Protein AF-A0A4Q3TGD6-F1 (afdb_monomer_lite)

Sequence (105 aa):
IRMMLSRTREYVADAGAVELTKTPDAMISALRKVEGRSSVKGPDELQQLFLDNQPDGVGLEGMFASHPPIQKRIDALIKFGGGRDPGPWSGIEAPPSYTSVPAAG

Radius of gyration: 16.43 Å; chains: 1; bounding box: 51×51×35 Å

pLDDT: mean 72.13, std 18.62, range [41.34, 95.25]

Structure (mmCIF, N/CA/C/O backbone):
data_AF-A0A4Q3TGD6-F1
#
_entry.id   AF-A0A4Q3TGD6-F1
#
loop_
_atom_site.group_PDB
_atom_site.id
_atom_site.type_symbol
_atom_site.label_atom_id
_atom_site.label_alt_id
_atom_site.label_comp_id
_atom_site.label_asym_id
_atom_site.label_entity_id
_atom_site.label_seq_id
_atom_site.pdbx_PDB_ins_code
_atom_site.Cartn_x
_atom_site.Cartn_y
_atom_site.Cartn_z
_atom_site.occupancy
_atom_site.B_iso_or_equiv
_atom_site.auth_seq_id
_atom_site.auth_comp_id
_atom_site.auth_asym_id
_atom_site.auth_atom_id
_atom_site.pdbx_PDB_model_num
ATOM 1 N N . ILE A 1 1 ? -6.892 18.523 5.696 1.00 42.47 1 ILE A N 1
ATOM 2 C CA . ILE A 1 1 ? -5.450 18.475 5.324 1.00 42.47 1 ILE A CA 1
ATOM 3 C C . ILE A 1 1 ? -4.771 17.183 5.810 1.00 42.47 1 ILE A C 1
ATOM 5 O O . ILE A 1 1 ? -4.186 16.491 4.988 1.00 42.47 1 ILE A O 1
ATOM 9 N N . ARG A 1 2 ? -4.919 16.774 7.085 1.00 45.12 2 ARG A N 1
ATOM 10 C CA . ARG A 1 2 ? -4.308 15.541 7.646 1.00 45.12 2 ARG A CA 1
ATOM 11 C C . ARG A 1 2 ? -4.670 14.235 6.904 1.00 45.12 2 ARG A C 1
ATOM 13 O O . ARG A 1 2 ? -3.789 13.419 6.669 1.00 45.12 2 ARG A O 1
ATOM 20 N N . MET A 1 3 ? -5.919 14.084 6.448 1.00 46.00 3 MET A N 1
ATOM 21 C CA . MET A 1 3 ? -6.370 12.902 5.683 1.00 46.00 3 MET A CA 1
ATOM 22 C C . MET A 1 3 ? -5.783 12.811 4.263 1.00 46.00 3 MET A C 1
ATOM 24 O O . MET A 1 3 ? -5.429 11.730 3.810 1.00 46.00 3 MET A O 1
ATOM 28 N N . MET A 1 4 ? -5.650 13.936 3.549 1.00 42.00 4 MET A N 1
ATOM 29 C CA . MET A 1 4 ? -5.029 13.955 2.213 1.00 42.00 4 MET A CA 1
ATOM 30 C C . MET A 1 4 ? -3.525 13.674 2.294 1.00 42.00 4 MET A C 1
ATOM 32 O O . MET A 1 4 ? -2.995 12.957 1.454 1.00 42.00 4 MET A O 1
ATOM 36 N N . LEU A 1 5 ? -2.861 14.166 3.348 1.00 50.66 5 LEU A N 1
ATOM 37 C CA . LEU A 1 5 ? -1.458 13.854 3.622 1.00 50.66 5 LEU A CA 1
ATOM 38 C C . LEU A 1 5 ? -1.256 12.355 3.912 1.00 50.66 5 LEU A C 1
ATOM 40 O O . LEU A 1 5 ? -0.287 11.769 3.438 1.00 50.66 5 LEU A O 1
ATOM 44 N N . SER A 1 6 ? -2.192 11.733 4.644 1.00 55.78 6 SER A N 1
ATOM 45 C CA . SER A 1 6 ? -2.187 10.290 4.940 1.00 55.78 6 SER A CA 1
ATOM 46 C C . SER A 1 6 ? -2.208 9.442 3.665 1.00 55.78 6 SER A C 1
ATOM 48 O O . SER A 1 6 ? -1.407 8.525 3.509 1.00 55.78 6 SER A O 1
ATOM 50 N N . ARG A 1 7 ? -3.045 9.817 2.687 1.00 68.94 7 ARG A N 1
ATOM 51 C CA . ARG A 1 7 ? -3.172 9.094 1.411 1.00 68.94 7 ARG A CA 1
ATOM 52 C C . ARG A 1 7 ? -1.878 9.071 0.603 1.00 68.94 7 ARG A C 1
ATOM 54 O O . ARG A 1 7 ? -1.530 8.029 0.063 1.00 68.94 7 ARG A O 1
ATOM 61 N N . THR A 1 8 ? -1.154 10.186 0.548 1.00 75.69 8 THR A N 1
ATOM 62 C CA . THR A 1 8 ? 0.142 10.245 -0.143 1.00 75.69 8 THR A CA 1
ATOM 63 C C . THR A 1 8 ? 1.209 9.424 0.580 1.00 75.69 8 THR A C 1
ATOM 65 O O . THR A 1 8 ? 2.022 8.779 -0.076 1.00 75.69 8 THR A O 1
ATOM 68 N N . ARG A 1 9 ? 1.199 9.398 1.922 1.00 84.50 9 ARG A N 1
ATOM 69 C CA . ARG A 1 9 ? 2.180 8.627 2.703 1.00 84.50 9 ARG A CA 1
ATOM 70 C C . ARG A 1 9 ? 2.065 7.121 2.478 1.00 84.50 9 ARG A C 1
ATOM 72 O O . ARG A 1 9 ? 3.104 6.480 2.405 1.00 84.50 9 ARG A O 1
ATOM 79 N N . GLU A 1 10 ? 0.857 6.582 2.312 1.00 85.38 10 GLU A N 1
ATOM 80 C CA . GLU A 1 10 ? 0.673 5.153 2.006 1.00 85.38 10 GLU A CA 1
ATOM 81 C C . GLU A 1 10 ? 1.291 4.765 0.659 1.00 85.38 10 GLU A C 1
ATOM 83 O O . GLU A 1 10 ? 2.039 3.797 0.594 1.00 85.38 10 GLU A O 1
ATOM 88 N N . TYR A 1 11 ? 1.071 5.553 -0.401 1.00 88.69 11 TYR A N 1
ATOM 89 C CA . TYR A 1 11 ? 1.687 5.270 -1.704 1.00 88.69 11 TYR A CA 1
ATOM 90 C C . TYR A 1 11 ? 3.214 5.381 -1.668 1.00 88.69 11 TYR A C 1
ATOM 92 O O . TYR A 1 11 ? 3.904 4.588 -2.301 1.00 88.69 11 TYR A O 1
ATOM 100 N N . VAL A 1 12 ? 3.751 6.356 -0.926 1.00 90.31 12 VAL A N 1
ATOM 101 C CA . VAL A 1 12 ? 5.203 6.497 -0.736 1.00 90.31 12 VAL A CA 1
ATOM 102 C C . VAL A 1 12 ? 5.764 5.318 0.057 1.00 90.31 12 VAL A C 1
ATOM 104 O O . VAL A 1 12 ? 6.838 4.826 -0.273 1.00 90.31 12 VAL A O 1
ATOM 107 N N . ALA A 1 13 ? 5.041 4.839 1.071 1.00 90.62 13 ALA A N 1
ATOM 108 C CA . ALA A 1 13 ? 5.436 3.662 1.833 1.00 90.62 13 ALA A CA 1
ATOM 109 C C . ALA A 1 13 ? 5.431 2.395 0.963 1.00 90.62 13 ALA A C 1
ATOM 111 O O . ALA A 1 13 ? 6.402 1.645 0.998 1.00 90.62 13 ALA A O 1
ATOM 112 N N . ASP A 1 14 ? 4.401 2.196 0.136 1.00 92.50 14 ASP A N 1
ATOM 113 C CA . ASP A 1 14 ? 4.315 1.071 -0.804 1.00 92.50 14 ASP A CA 1
ATOM 114 C C . ASP A 1 14 ? 5.453 1.100 -1.823 1.00 92.50 14 ASP A C 1
ATOM 116 O O . ASP A 1 14 ? 6.140 0.099 -2.031 1.00 92.50 14 ASP A O 1
ATOM 120 N N . ALA A 1 15 ? 5.684 2.266 -2.431 1.00 92.69 15 ALA A N 1
ATOM 121 C CA . ALA A 1 15 ? 6.768 2.462 -3.382 1.00 92.69 15 ALA A CA 1
ATOM 122 C C . ALA A 1 15 ? 8.131 2.213 -2.728 1.00 92.69 15 ALA A C 1
ATOM 124 O O . ALA A 1 15 ? 8.949 1.497 -3.296 1.00 92.69 15 ALA A O 1
ATOM 125 N N . GLY A 1 16 ? 8.353 2.735 -1.518 1.00 91.44 16 GLY A N 1
ATOM 126 C CA . GLY A 1 16 ? 9.582 2.512 -0.759 1.00 91.44 16 GLY A CA 1
ATOM 127 C C . GLY A 1 16 ? 9.788 1.043 -0.384 1.00 91.44 16 GLY A C 1
ATOM 128 O O . GLY A 1 16 ? 10.898 0.532 -0.503 1.00 91.44 16 GLY A O 1
ATOM 129 N N . ALA A 1 17 ? 8.728 0.329 0.006 1.00 91.81 17 ALA A N 1
ATOM 130 C CA . ALA A 1 17 ? 8.799 -1.103 0.284 1.00 91.81 17 ALA A CA 1
ATOM 131 C C . ALA A 1 17 ? 9.223 -1.886 -0.966 1.00 91.81 17 ALA A C 1
ATOM 133 O O . ALA A 1 17 ? 10.178 -2.657 -0.908 1.00 91.81 17 ALA A O 1
ATOM 134 N N . VAL A 1 18 ? 8.587 -1.627 -2.114 1.00 94.44 18 VAL A N 1
ATOM 135 C CA . VAL A 1 18 ? 8.957 -2.254 -3.393 1.00 94.44 18 VAL A CA 1
ATOM 136 C C . VAL A 1 18 ? 10.357 -1.852 -3.842 1.00 94.44 18 VAL A C 1
ATOM 138 O O . VAL A 1 18 ? 11.093 -2.678 -4.378 1.00 94.44 18 VAL A O 1
ATOM 141 N N . GLU A 1 19 ? 10.761 -0.605 -3.619 1.00 92.44 19 GLU A N 1
ATOM 142 C CA . GLU A 1 19 ? 12.103 -0.144 -3.947 1.00 92.44 19 GLU A CA 1
ATOM 143 C C . GLU A 1 19 ? 13.167 -0.881 -3.127 1.00 92.44 19 GLU A C 1
ATOM 145 O O . GLU A 1 19 ? 14.215 -1.223 -3.677 1.00 92.44 19 GLU A O 1
ATOM 150 N N . LEU A 1 20 ? 12.902 -1.169 -1.853 1.00 92.56 20 LEU A N 1
ATOM 151 C CA . LEU A 1 20 ? 13.830 -1.884 -0.977 1.00 92.56 20 LEU A CA 1
ATOM 152 C C . LEU A 1 20 ? 13.855 -3.391 -1.252 1.00 92.56 20 LEU A C 1
ATOM 154 O O . LEU A 1 20 ? 14.931 -3.982 -1.295 1.00 92.56 20 LEU A O 1
ATOM 158 N N . THR A 1 21 ? 12.695 -4.022 -1.450 1.00 91.56 21 THR A N 1
ATOM 159 C CA . THR A 1 21 ? 12.605 -5.484 -1.600 1.00 91.56 21 THR A CA 1
ATOM 160 C C . THR A 1 21 ? 12.734 -5.959 -3.041 1.00 91.56 21 THR A C 1
ATOM 162 O O . THR A 1 21 ? 12.999 -7.135 -3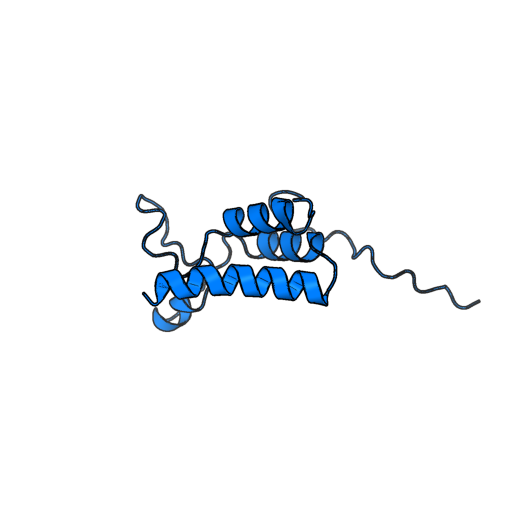.273 1.00 91.56 21 THR A O 1
ATOM 165 N N . LYS A 1 22 ? 12.524 -5.062 -4.014 1.00 92.88 22 LYS A N 1
ATOM 166 C CA . LYS A 1 22 ? 12.426 -5.359 -5.453 1.00 92.88 22 LYS A CA 1
ATOM 167 C C . LYS A 1 22 ? 11.351 -6.402 -5.788 1.00 92.88 22 LYS A C 1
ATOM 169 O O . LYS A 1 22 ? 11.439 -7.078 -6.809 1.00 92.88 22 LYS A O 1
ATOM 174 N N . THR A 1 23 ? 10.325 -6.523 -4.943 1.00 91.00 23 THR A N 1
ATOM 175 C CA . THR A 1 23 ? 9.263 -7.534 -5.068 1.00 91.00 23 THR A CA 1
ATOM 176 C C . THR A 1 23 ? 7.864 -6.905 -4.996 1.00 91.00 23 THR A C 1
ATOM 178 O O . THR A 1 23 ? 7.193 -6.978 -3.965 1.00 91.00 23 THR A O 1
ATOM 181 N N . PRO A 1 24 ? 7.372 -6.302 -6.095 1.00 92.25 24 PRO A N 1
ATOM 182 C CA . PRO A 1 24 ? 6.026 -5.720 -6.141 1.00 92.25 24 PRO A CA 1
ATOM 183 C C . PRO A 1 24 ? 4.918 -6.760 -5.891 1.00 92.25 24 PRO A C 1
ATOM 185 O O . PRO A 1 24 ? 3.957 -6.468 -5.184 1.00 92.25 24 PRO A O 1
ATOM 188 N N . ASP A 1 25 ? 5.085 -7.993 -6.378 1.00 93.31 25 ASP A N 1
ATOM 189 C CA . ASP A 1 25 ? 4.122 -9.094 -6.196 1.00 93.31 25 ASP A CA 1
ATOM 190 C C . ASP A 1 25 ? 3.937 -9.486 -4.723 1.00 93.31 25 ASP A C 1
ATOM 192 O O . ASP A 1 25 ? 2.829 -9.802 -4.280 1.00 93.31 25 ASP A O 1
ATOM 196 N N . ALA A 1 26 ? 5.019 -9.434 -3.939 1.00 91.81 26 ALA A N 1
ATOM 197 C CA . ALA A 1 26 ? 4.972 -9.721 -2.509 1.00 91.81 26 ALA A CA 1
ATOM 198 C C . ALA A 1 26 ? 4.185 -8.638 -1.760 1.00 91.81 26 ALA A C 1
ATOM 200 O O . ALA A 1 26 ? 3.380 -8.958 -0.885 1.00 91.81 26 ALA A O 1
ATOM 201 N N . MET A 1 27 ? 4.357 -7.370 -2.150 1.00 93.62 27 MET A N 1
ATOM 202 C CA . MET A 1 27 ? 3.594 -6.264 -1.575 1.00 93.62 27 MET A CA 1
ATOM 203 C C . MET A 1 27 ? 2.100 -6.376 -1.906 1.00 93.62 27 MET A C 1
ATOM 205 O O . MET A 1 27 ? 1.259 -6.238 -1.019 1.00 93.62 27 MET A O 1
ATOM 209 N N . ILE A 1 28 ? 1.758 -6.709 -3.154 1.00 94.31 28 ILE A N 1
ATOM 210 C CA . ILE A 1 28 ? 0.365 -6.950 -3.564 1.00 94.31 28 ILE A CA 1
ATOM 211 C C . ILE A 1 28 ? -0.242 -8.125 -2.784 1.00 94.31 28 ILE A C 1
ATOM 213 O O . ILE A 1 28 ? -1.352 -8.019 -2.265 1.00 94.31 28 ILE A O 1
ATOM 217 N N . SER A 1 29 ? 0.501 -9.223 -2.631 1.00 91.75 29 SER A N 1
ATOM 218 C CA . SER A 1 29 ? 0.054 -10.391 -1.861 1.00 91.75 29 SER A CA 1
ATOM 219 C C . SER A 1 29 ? -0.186 -10.054 -0.385 1.00 91.75 29 SER A C 1
ATOM 221 O O . SER A 1 29 ? -1.171 -10.502 0.203 1.00 91.75 29 SER A O 1
ATOM 223 N N . ALA A 1 30 ? 0.677 -9.228 0.215 1.00 91.69 30 ALA A N 1
ATOM 224 C CA . ALA A 1 30 ? 0.502 -8.746 1.582 1.00 91.69 30 ALA A CA 1
ATOM 225 C C . ALA A 1 30 ? -0.753 -7.870 1.722 1.00 91.69 30 ALA A C 1
ATOM 227 O O . ALA A 1 30 ? -1.531 -8.065 2.656 1.00 91.69 30 ALA A O 1
ATOM 228 N N . LEU A 1 31 ? -0.995 -6.967 0.767 1.00 90.69 31 LEU A N 1
ATOM 229 C CA . LEU A 1 31 ? -2.203 -6.141 0.720 1.00 90.69 31 LEU A CA 1
ATOM 230 C C . LEU A 1 31 ? -3.477 -6.994 0.608 1.00 90.69 31 LEU A C 1
ATOM 232 O O . LEU A 1 31 ? -4.408 -6.803 1.389 1.00 90.69 31 LEU A O 1
ATOM 236 N N . ARG A 1 32 ? -3.493 -8.002 -0.274 1.00 91.06 32 ARG A N 1
ATOM 237 C CA . ARG A 1 32 ? -4.594 -8.979 -0.382 1.00 91.06 32 ARG A CA 1
ATOM 238 C C . ARG A 1 32 ? -4.809 -9.785 0.901 1.00 91.06 32 ARG A C 1
ATOM 240 O O . ARG A 1 32 ? -5.933 -10.178 1.201 1.00 91.06 32 ARG A O 1
ATOM 247 N N . LYS A 1 33 ? -3.753 -10.033 1.682 1.00 87.62 33 LYS A N 1
ATOM 248 C CA . LYS A 1 33 ? -3.844 -10.754 2.962 1.00 87.62 33 LYS A CA 1
ATOM 249 C C . LYS A 1 33 ? -4.485 -9.915 4.071 1.00 87.62 33 LYS A C 1
ATOM 251 O O . LYS A 1 33 ? -5.036 -10.503 4.999 1.00 87.62 33 LYS A O 1
ATOM 256 N N . VAL A 1 34 ? -4.423 -8.585 4.007 1.00 82.62 34 VAL A N 1
ATOM 257 C CA . VAL A 1 34 ? -5.010 -7.697 5.033 1.00 82.62 34 VAL A CA 1
ATOM 258 C C . VAL A 1 34 ? -6.353 -7.083 4.627 1.00 82.62 34 VAL A C 1
ATOM 260 O O . VAL A 1 34 ? -7.054 -6.548 5.481 1.00 82.62 34 VAL A O 1
ATOM 263 N N . GLU A 1 35 ? -6.728 -7.187 3.353 1.00 84.31 35 GLU A N 1
ATOM 264 C CA . GLU A 1 35 ? -8.003 -6.703 2.817 1.00 84.31 35 GLU A CA 1
ATOM 265 C C . GLU A 1 35 ? -9.213 -7.274 3.571 1.00 84.31 35 GLU A C 1
ATOM 267 O O . GLU A 1 35 ? -9.345 -8.490 3.724 1.00 84.31 35 GLU A O 1
ATOM 272 N N . GLY A 1 36 ? -10.084 -6.390 4.072 1.00 73.50 36 GLY A N 1
ATOM 273 C CA . GLY A 1 36 ? -11.297 -6.750 4.808 1.00 73.50 36 GLY A CA 1
ATOM 274 C C . GLY A 1 36 ? -11.056 -7.368 6.190 1.00 73.50 36 GLY A C 1
ATOM 275 O O . GLY A 1 36 ? -11.971 -7.970 6.748 1.00 73.50 36 GLY A O 1
ATOM 276 N N . ARG A 1 37 ? -9.833 -7.285 6.743 1.00 72.56 37 ARG A N 1
ATOM 277 C CA . ARG A 1 37 ? -9.429 -7.940 8.018 1.00 72.56 37 ARG A CA 1
ATOM 278 C C . ARG A 1 37 ? -8.934 -6.983 9.095 1.00 72.56 37 ARG A C 1
ATOM 280 O O . ARG A 1 37 ? -8.222 -7.349 10.024 1.00 72.56 37 ARG A O 1
ATOM 287 N N . SER A 1 38 ? -9.319 -5.740 8.951 1.00 62.59 38 SER A N 1
ATOM 288 C CA . SER A 1 38 ? -9.051 -4.588 9.810 1.00 62.59 38 SER A CA 1
ATOM 289 C C . SER A 1 38 ? -9.977 -4.456 11.010 1.00 62.59 38 SER A C 1
ATOM 291 O O . SER A 1 38 ? -9.694 -3.643 11.889 1.00 62.59 38 SER A O 1
ATOM 293 N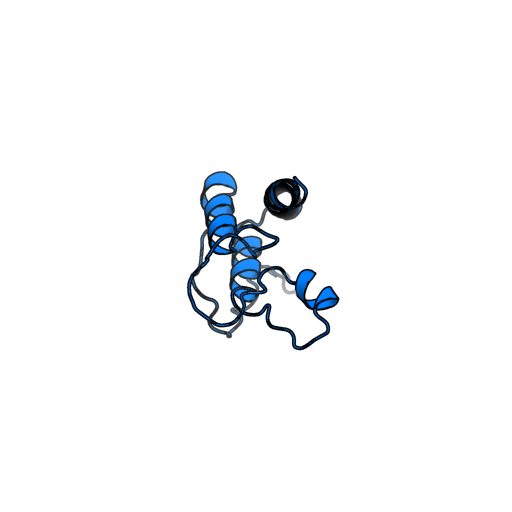 N . SER A 1 39 ? -11.083 -5.203 11.058 1.00 56.69 39 SER A N 1
ATOM 294 C CA . SER A 1 39 ? -12.045 -5.111 12.152 1.00 56.69 39 SER A CA 1
ATOM 295 C C . SER A 1 39 ? -11.466 -5.758 13.414 1.00 56.69 39 SER A C 1
ATOM 297 O O . SER A 1 39 ? -11.595 -6.965 13.641 1.00 56.69 39 SER A O 1
ATOM 299 N N . VAL A 1 40 ? -10.820 -4.957 14.256 1.00 55.78 40 VAL A N 1
ATOM 300 C CA . VAL A 1 40 ? -10.426 -5.358 15.608 1.00 55.78 40 VAL A CA 1
ATOM 301 C C . VAL A 1 40 ? -11.387 -4.710 16.594 1.00 55.78 40 VAL A C 1
ATOM 303 O O . VAL A 1 40 ? -11.504 -3.488 16.650 1.00 55.78 40 VAL A O 1
ATOM 306 N N . LYS A 1 41 ? -12.078 -5.529 17.397 1.00 50.53 41 LYS A N 1
ATOM 307 C CA . LYS A 1 41 ? -12.897 -5.029 18.508 1.00 50.53 41 LYS A CA 1
ATOM 308 C C . LYS A 1 41 ? -11.975 -4.396 19.555 1.00 50.53 41 LYS A C 1
ATOM 310 O O . LYS A 1 41 ? -11.267 -5.108 20.261 1.00 50.53 41 LYS A O 1
ATOM 315 N N . GLY A 1 42 ? -11.986 -3.070 19.650 1.00 61.06 42 GLY A N 1
ATOM 316 C CA . GLY A 1 42 ? -11.191 -2.295 20.604 1.00 61.06 42 GLY A CA 1
ATOM 317 C C . GLY A 1 42 ? -11.681 -0.845 20.712 1.00 61.06 42 GLY A C 1
ATOM 318 O O . GLY A 1 42 ? -12.583 -0.467 19.967 1.00 61.06 42 GLY A O 1
ATOM 319 N N . PRO A 1 43 ? -11.124 -0.033 21.631 1.00 59.31 43 PRO A N 1
ATOM 320 C CA . PRO A 1 43 ? -11.435 1.395 21.744 1.00 59.31 43 PRO A CA 1
ATOM 321 C C . PRO A 1 43 ? -11.310 2.127 20.400 1.00 59.31 43 PRO A C 1
ATOM 323 O O . PRO A 1 43 ? -10.409 1.815 19.620 1.00 59.31 43 PRO A O 1
ATOM 326 N N . ASP A 1 44 ? -12.163 3.122 20.145 1.00 58.50 44 ASP A N 1
ATOM 327 C CA . ASP A 1 44 ? -12.223 3.860 18.867 1.00 58.50 44 ASP A CA 1
ATOM 328 C C . ASP A 1 44 ? -10.869 4.462 18.445 1.00 58.50 44 ASP A C 1
ATOM 330 O O . ASP A 1 44 ? -10.554 4.546 17.258 1.00 58.50 44 ASP A O 1
ATOM 334 N N . GLU A 1 45 ? -10.029 4.828 19.414 1.00 60.56 45 GLU A N 1
ATOM 335 C CA . GLU A 1 45 ? -8.664 5.322 19.194 1.00 60.56 45 GLU A CA 1
ATOM 336 C C . GLU A 1 45 ? -7.733 4.257 18.592 1.00 60.56 45 GLU A C 1
ATOM 338 O O . GLU A 1 45 ? -6.897 4.573 17.747 1.00 60.56 45 GLU A O 1
ATOM 343 N N . LEU A 1 46 ? -7.892 2.985 18.981 1.00 57.81 46 LEU A N 1
ATOM 344 C CA . LEU A 1 46 ? -7.136 1.869 18.406 1.00 57.81 46 LEU A CA 1
ATOM 345 C C . LEU A 1 46 ? -7.669 1.490 17.028 1.00 57.81 46 LEU A C 1
ATOM 347 O O . LEU A 1 46 ? -6.884 1.149 16.148 1.00 57.81 46 LEU A O 1
ATOM 351 N N . GLN A 1 47 ? -8.981 1.586 16.815 1.00 57.12 47 GLN A N 1
ATOM 352 C CA . GLN A 1 47 ? -9.582 1.301 15.513 1.00 57.12 47 GLN A CA 1
ATOM 353 C C . GLN A 1 47 ? -9.086 2.265 14.418 1.00 57.12 47 GLN A C 1
ATOM 355 O O . GLN A 1 47 ? -8.929 1.863 13.268 1.00 57.12 47 GLN A O 1
ATOM 360 N N . GLN A 1 48 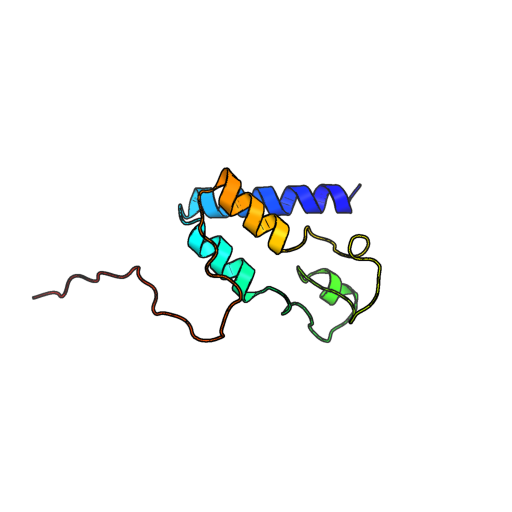? -8.755 3.512 14.775 1.00 56.62 48 GLN A N 1
ATOM 361 C CA . GLN A 1 48 ? -8.160 4.498 13.859 1.00 56.62 48 GLN A CA 1
ATOM 362 C C . GLN A 1 48 ? -6.733 4.150 13.391 1.00 56.62 48 GLN A C 1
ATOM 364 O O . GLN A 1 48 ? -6.253 4.759 12.434 1.00 56.62 48 GLN A O 1
ATOM 369 N N . LEU A 1 49 ? -6.055 3.190 14.035 1.00 60.50 49 LEU A N 1
ATOM 370 C CA . LEU A 1 49 ? -4.732 2.698 13.624 1.00 60.50 49 LEU A CA 1
ATOM 371 C C . LEU A 1 49 ? -4.806 1.617 12.533 1.00 60.50 49 LEU A C 1
ATOM 373 O O . LEU A 1 49 ? -3.781 1.295 11.932 1.00 60.50 49 LEU A O 1
ATOM 377 N N . PHE A 1 50 ? -5.983 1.035 12.282 1.00 56.66 50 PHE A N 1
ATOM 378 C CA . PHE A 1 50 ? -6.144 -0.033 11.299 1.00 56.66 50 PHE A CA 1
ATOM 379 C C . PHE A 1 50 ? -6.399 0.527 9.899 1.00 56.66 50 PHE A C 1
ATOM 381 O O . PHE A 1 50 ? -7.201 1.437 9.695 1.00 56.66 50 PHE A O 1
ATOM 388 N N . LEU A 1 51 ? -5.726 -0.075 8.918 1.00 53.00 51 LEU A N 1
ATOM 389 C CA . LEU A 1 51 ? -5.692 0.375 7.523 1.00 53.00 51 LEU A CA 1
ATOM 390 C C . LEU A 1 51 ? -7.051 0.319 6.801 1.00 53.00 51 LEU A C 1
ATOM 392 O O . LEU A 1 51 ? -7.196 0.952 5.759 1.00 53.00 51 LEU A O 1
ATOM 396 N N . ASP A 1 52 ? -8.029 -0.419 7.331 1.00 53.59 52 ASP A N 1
ATOM 397 C CA . ASP A 1 52 ? -9.289 -0.714 6.637 1.00 53.59 52 ASP A CA 1
ATOM 398 C C . ASP A 1 52 ? -10.507 -0.698 7.586 1.00 53.59 52 ASP A C 1
ATOM 400 O O . ASP A 1 52 ? -11.403 -1.520 7.465 1.00 53.59 52 ASP A O 1
ATOM 404 N N . ASN A 1 53 ? -10.563 0.181 8.595 1.00 53.41 53 ASN A N 1
ATOM 405 C CA . ASN A 1 53 ? -11.743 0.253 9.474 1.00 53.41 53 ASN A CA 1
ATOM 406 C C . ASN A 1 53 ? -12.992 0.755 8.708 1.00 53.41 53 ASN A C 1
ATOM 408 O O . ASN A 1 53 ? -13.282 1.951 8.678 1.00 53.41 53 ASN A O 1
ATOM 412 N N . GLN A 1 54 ? -13.695 -0.161 8.042 1.00 53.09 54 GLN A N 1
ATOM 413 C CA . GLN A 1 54 ? -14.983 0.048 7.392 1.00 53.09 54 GLN A CA 1
ATOM 414 C C . GLN A 1 54 ? -16.064 -0.326 8.412 1.00 53.09 54 GLN A C 1
ATOM 416 O O . GLN A 1 54 ? -16.174 -1.507 8.746 1.00 53.09 54 GLN A O 1
ATOM 421 N N . PRO A 1 55 ? -16.849 0.628 8.941 1.00 45.06 55 PRO A N 1
ATOM 422 C CA . PRO A 1 55 ? -18.032 0.266 9.702 1.00 45.06 55 PRO A CA 1
ATOM 423 C C . PRO A 1 55 ? -18.989 -0.499 8.782 1.00 45.06 55 PRO A C 1
ATOM 425 O O . PRO A 1 55 ? -19.168 -0.148 7.614 1.00 45.06 55 PRO A O 1
ATOM 428 N N . ASP A 1 56 ? -19.545 -1.577 9.318 1.00 48.56 56 ASP A N 1
ATOM 429 C CA . ASP A 1 56 ? -20.325 -2.589 8.617 1.00 48.56 56 ASP A CA 1
ATOM 430 C C . ASP A 1 56 ? -21.444 -1.993 7.741 1.00 48.56 56 ASP A C 1
ATOM 432 O O . ASP A 1 56 ? -22.520 -1.653 8.227 1.00 48.56 56 ASP A O 1
ATOM 436 N N . GLY A 1 57 ? -21.210 -1.942 6.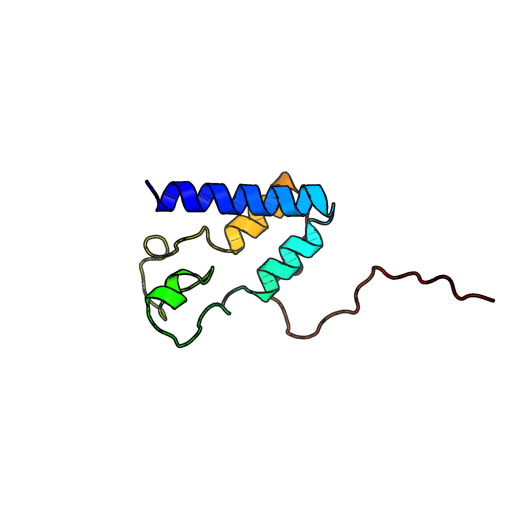427 1.00 52.34 57 GLY A N 1
ATOM 437 C CA . GLY A 1 57 ? -22.238 -1.715 5.411 1.00 52.34 57 GLY A CA 1
ATOM 438 C C . GLY A 1 57 ? -22.813 -0.293 5.337 1.00 52.34 57 GLY A C 1
ATOM 439 O O . GLY A 1 57 ? -22.826 0.471 6.288 1.00 52.34 57 GLY A O 1
ATOM 440 N N . VAL A 1 58 ? -23.346 0.032 4.156 1.00 41.72 58 VAL A N 1
ATOM 441 C CA . VAL A 1 58 ? -24.095 1.251 3.782 1.00 41.72 58 VAL A CA 1
ATOM 442 C C . VAL A 1 58 ? -23.345 2.602 3.776 1.00 41.72 58 VAL A C 1
ATOM 444 O O . VAL A 1 58 ? -23.428 3.419 4.685 1.00 41.72 58 VAL A O 1
ATOM 447 N N . GLY A 1 59 ? -22.802 2.947 2.599 1.00 41.94 59 GLY A N 1
ATOM 448 C CA . GLY A 1 59 ? -23.331 4.123 1.887 1.00 41.94 59 GLY A CA 1
ATOM 449 C C . GLY A 1 59 ? -22.481 5.394 1.770 1.00 41.94 59 GLY A C 1
ATOM 450 O O . GLY A 1 59 ? -22.927 6.311 1.087 1.00 41.94 59 GLY A O 1
ATOM 451 N N . LEU A 1 60 ? -21.276 5.487 2.344 1.00 41.34 60 LEU A N 1
ATOM 452 C CA . LEU A 1 60 ? -20.387 6.656 2.158 1.00 41.34 60 LEU A CA 1
ATOM 453 C C . LEU A 1 60 ? -18.904 6.246 2.036 1.00 41.34 60 LEU A C 1
ATOM 455 O O . LEU A 1 60 ? -18.068 6.558 2.884 1.00 41.34 60 LEU A O 1
ATOM 459 N N . GLU A 1 61 ? -18.581 5.562 0.936 1.00 49.41 61 GLU A N 1
ATOM 460 C CA . GLU A 1 61 ? -17.332 4.830 0.617 1.00 49.41 61 GLU A CA 1
ATOM 461 C C . GLU A 1 61 ? -16.029 5.660 0.499 1.00 49.41 61 GLU A C 1
ATOM 463 O O . GLU A 1 61 ? -15.071 5.260 -0.162 1.00 49.41 61 GLU A O 1
ATOM 468 N N . GLY A 1 62 ? -15.918 6.827 1.128 1.00 49.62 62 GLY A N 1
ATOM 469 C CA . GLY A 1 62 ? -14.707 7.642 0.972 1.00 49.62 62 GLY A CA 1
ATOM 470 C C . GLY A 1 62 ? -14.357 8.591 2.101 1.00 49.62 62 GLY A C 1
ATOM 471 O O . GLY A 1 62 ? -13.235 9.103 2.104 1.00 49.62 62 GLY A O 1
ATOM 472 N N . MET A 1 63 ? -15.270 8.825 3.045 1.00 44.69 63 MET A N 1
ATOM 473 C CA . MET A 1 63 ? -15.123 9.916 4.015 1.00 44.69 63 MET A CA 1
ATOM 474 C C . MET A 1 63 ? -14.499 9.489 5.350 1.00 44.69 63 MET A C 1
ATOM 476 O O . MET A 1 63 ? -13.935 10.344 6.027 1.00 44.69 63 MET A O 1
ATOM 480 N N . PHE A 1 64 ? -14.518 8.193 5.687 1.00 46.28 64 PHE A N 1
ATOM 481 C CA . PHE A 1 64 ? -13.963 7.668 6.948 1.00 46.28 64 PHE A CA 1
ATOM 482 C C . PHE A 1 64 ? -12.740 6.758 6.784 1.00 46.28 64 PHE A C 1
ATOM 484 O O . PHE A 1 64 ? -12.086 6.436 7.771 1.00 46.28 64 PHE A O 1
ATOM 491 N N . ALA A 1 65 ? -12.363 6.411 5.550 1.00 54.62 65 ALA A N 1
ATOM 492 C CA . ALA A 1 65 ? -11.101 5.728 5.297 1.00 54.62 65 ALA A CA 1
ATOM 493 C C . ALA A 1 65 ? -9.939 6.713 5.531 1.00 54.62 65 ALA A C 1
ATOM 495 O O . ALA A 1 65 ? -9.679 7.612 4.719 1.00 54.62 65 ALA A O 1
ATOM 496 N N . SER A 1 66 ? -9.240 6.550 6.656 1.00 55.97 66 SER A N 1
ATOM 497 C CA . SER A 1 66 ? -7.996 7.258 7.000 1.00 55.97 66 SER A CA 1
ATOM 498 C C . SER A 1 66 ? -6.872 7.018 5.975 1.00 55.97 66 SER A C 1
ATOM 500 O O . SER A 1 66 ? -5.896 7.776 5.942 1.00 55.97 66 SER A O 1
ATOM 502 N N . HIS A 1 67 ? -7.048 6.032 5.086 1.00 66.94 67 HIS A N 1
ATOM 503 C CA . HIS A 1 67 ? -6.119 5.603 4.043 1.00 66.94 67 HIS A CA 1
ATOM 504 C C . HIS A 1 67 ? -6.836 5.395 2.687 1.00 66.94 67 HIS A C 1
ATOM 506 O O . HIS A 1 67 ? -8.068 5.337 2.627 1.00 66.94 67 HIS A O 1
ATOM 512 N N . PRO A 1 68 ? -6.107 5.337 1.553 1.00 74.19 68 PRO A N 1
ATOM 513 C CA . PRO A 1 68 ? -6.676 4.911 0.279 1.00 74.19 68 PRO A CA 1
ATOM 514 C C . PRO A 1 68 ? -7.174 3.458 0.382 1.00 74.19 68 PRO A C 1
ATOM 516 O O . PRO A 1 68 ? -6.505 2.657 1.035 1.00 74.19 68 PRO A O 1
ATOM 519 N N . PRO A 1 69 ? -8.282 3.091 -0.291 1.00 84.19 69 PRO A N 1
ATOM 520 C CA . PRO A 1 69 ? -8.718 1.699 -0.375 1.00 84.19 69 PRO A CA 1
ATOM 521 C C . PRO A 1 69 ? -7.588 0.784 -0.856 1.00 84.19 69 PRO A C 1
ATOM 523 O O . PRO A 1 69 ? -6.835 1.169 -1.756 1.00 84.19 69 PRO A O 1
ATOM 526 N N . ILE A 1 70 ? -7.505 -0.430 -0.305 1.00 87.44 70 ILE A N 1
ATOM 527 C CA . ILE A 1 70 ? -6.458 -1.409 -0.641 1.00 87.44 70 ILE A CA 1
ATOM 528 C C . ILE A 1 70 ? -6.397 -1.674 -2.148 1.00 87.44 70 ILE A C 1
ATOM 530 O O . ILE A 1 70 ? -5.310 -1.636 -2.722 1.00 87.44 70 ILE A O 1
ATOM 534 N N . GLN A 1 71 ? -7.548 -1.805 -2.813 1.00 89.69 71 GLN A N 1
ATOM 535 C CA . GLN A 1 71 ? -7.591 -1.982 -4.265 1.00 89.69 71 GLN A CA 1
ATOM 536 C C . GLN A 1 71 ? -6.857 -0.861 -5.020 1.00 89.69 71 GLN A C 1
ATOM 538 O O . GLN A 1 71 ? -6.084 -1.142 -5.928 1.00 89.69 71 GLN A O 1
ATOM 543 N N . LYS A 1 72 ? -6.985 0.407 -4.599 1.00 90.19 72 LYS A N 1
ATOM 544 C CA . LYS A 1 72 ? -6.278 1.523 -5.259 1.00 90.19 72 LYS A CA 1
ATOM 545 C C . LYS A 1 72 ? -4.760 1.449 -5.087 1.00 90.19 72 LYS A C 1
ATOM 547 O O . LYS A 1 72 ? -4.023 1.929 -5.946 1.00 90.19 72 LYS A O 1
ATOM 552 N N . ARG A 1 73 ? -4.286 0.875 -3.979 1.00 92.19 73 ARG A N 1
ATOM 553 C CA . ARG A 1 73 ? -2.854 0.641 -3.736 1.00 92.19 73 ARG A CA 1
ATOM 554 C C . ARG A 1 73 ? -2.333 -0.488 -4.620 1.00 92.19 73 ARG A C 1
ATOM 556 O O . ARG A 1 73 ? -1.293 -0.325 -5.251 1.00 92.19 73 ARG A O 1
ATOM 563 N N . ILE A 1 74 ? -3.097 -1.575 -4.740 1.00 93.38 74 ILE A N 1
ATOM 564 C CA . ILE A 1 74 ? -2.804 -2.677 -5.666 1.00 93.38 74 ILE A CA 1
ATOM 565 C C . ILE A 1 74 ? -2.719 -2.151 -7.104 1.00 93.38 74 ILE A C 1
ATOM 567 O O . ILE A 1 74 ? -1.720 -2.390 -7.779 1.00 93.38 74 ILE A O 1
ATOM 571 N N . ASP A 1 75 ? -3.690 -1.348 -7.543 1.00 94.31 75 ASP A N 1
ATOM 572 C CA . ASP A 1 75 ? -3.699 -0.772 -8.892 1.00 94.31 75 ASP A CA 1
ATOM 573 C C . ASP A 1 75 ? -2.448 0.084 -9.164 1.00 94.31 75 ASP A C 1
ATOM 575 O O . ASP A 1 75 ? -1.872 0.035 -10.254 1.00 94.31 75 ASP A O 1
ATOM 579 N N . ALA A 1 76 ? -1.988 0.854 -8.171 1.00 93.19 76 ALA A N 1
ATOM 580 C CA . ALA A 1 76 ? -0.761 1.640 -8.278 1.00 93.19 76 ALA A CA 1
ATOM 581 C C . ALA A 1 76 ? 0.489 0.746 -8.387 1.00 93.19 76 ALA A C 1
ATOM 583 O O . ALA A 1 76 ? 1.362 1.011 -9.214 1.00 93.19 76 ALA A O 1
ATOM 584 N N . LEU A 1 77 ? 0.564 -0.331 -7.604 1.00 93.81 77 LEU A N 1
ATOM 585 C CA . LEU A 1 77 ? 1.667 -1.296 -7.647 1.00 93.81 77 LEU A CA 1
ATOM 586 C C . LEU A 1 77 ? 1.723 -2.066 -8.973 1.00 93.81 77 LEU A C 1
ATOM 588 O O . LEU A 1 77 ? 2.814 -2.300 -9.491 1.00 93.81 77 LEU A O 1
ATOM 592 N N . ILE A 1 78 ? 0.574 -2.396 -9.566 1.00 95.19 78 ILE A N 1
ATOM 593 C CA . ILE A 1 78 ? 0.506 -2.977 -10.914 1.00 95.19 78 ILE A CA 1
ATOM 594 C C . ILE A 1 78 ? 1.001 -1.956 -11.941 1.00 95.19 78 ILE A C 1
ATOM 596 O O . ILE A 1 78 ? 1.891 -2.243 -12.739 1.00 95.19 78 ILE A O 1
ATOM 600 N N . LYS A 1 79 ? 0.450 -0.736 -11.902 1.00 94.75 79 LYS A N 1
ATOM 601 C CA . LYS A 1 79 ? 0.719 0.297 -12.907 1.00 94.75 79 LYS A CA 1
ATOM 602 C C . LYS A 1 79 ? 2.166 0.791 -12.899 1.00 94.75 79 LYS A C 1
ATOM 604 O O . LYS A 1 79 ? 2.713 1.056 -13.966 1.00 94.75 79 LYS A O 1
ATOM 609 N N . PHE A 1 80 ? 2.757 0.970 -11.720 1.00 92.56 80 PHE A N 1
ATOM 610 C CA . PHE A 1 80 ? 4.064 1.619 -11.565 1.00 92.56 80 PHE A CA 1
ATOM 611 C C . PHE A 1 80 ? 5.161 0.672 -11.076 1.00 92.56 80 PHE A C 1
ATOM 613 O O . PHE A 1 80 ? 6.322 0.872 -11.417 1.00 92.56 80 PHE A O 1
ATOM 620 N N . GLY A 1 81 ? 4.808 -0.353 -10.297 1.00 89.75 81 GLY A N 1
ATOM 621 C CA . GLY A 1 81 ? 5.747 -1.367 -9.812 1.00 89.75 81 GLY A CA 1
ATOM 622 C C . GLY A 1 81 ? 5.871 -2.584 -10.730 1.00 89.75 81 GLY A C 1
ATOM 623 O O . GLY A 1 81 ? 6.810 -3.355 -10.568 1.00 89.75 81 GLY A O 1
ATOM 624 N N . GLY A 1 82 ? 4.952 -2.769 -11.688 1.00 92.50 82 GLY A N 1
ATOM 625 C CA . GLY A 1 82 ? 4.933 -3.928 -12.589 1.00 92.50 82 GLY A CA 1
ATOM 626 C C . GLY A 1 82 ? 4.473 -5.228 -11.924 1.00 92.50 82 GLY A C 1
ATOM 627 O O . GLY A 1 82 ? 4.726 -6.306 -12.462 1.00 92.50 82 GLY A O 1
ATOM 628 N N . GLY A 1 83 ? 3.833 -5.135 -10.755 1.00 92.12 83 GLY A N 1
ATOM 629 C CA . GLY A 1 83 ? 3.350 -6.301 -10.025 1.00 92.12 83 GLY A CA 1
ATOM 630 C C . GLY A 1 83 ? 2.119 -6.951 -10.659 1.00 92.12 83 GLY A C 1
ATOM 631 O O . GLY A 1 83 ? 1.414 -6.345 -11.469 1.00 92.12 83 GLY A O 1
ATOM 632 N N . ARG A 1 84 ? 1.844 -8.192 -10.265 1.00 95.25 84 ARG A N 1
ATOM 633 C CA . ARG A 1 84 ? 0.675 -8.975 -10.672 1.00 95.25 84 ARG A CA 1
ATOM 634 C C . ARG A 1 84 ? -0.201 -9.269 -9.468 1.00 95.25 84 ARG A C 1
ATOM 636 O O . ARG A 1 84 ? 0.283 -9.664 -8.412 1.00 95.25 84 ARG A O 1
ATOM 643 N N . ASP A 1 85 ? -1.501 -9.105 -9.653 1.00 93.75 85 ASP A N 1
ATOM 644 C CA . ASP A 1 85 ? -2.485 -9.390 -8.619 1.00 93.75 85 ASP A CA 1
ATOM 645 C C . ASP A 1 85 ? -2.996 -10.832 -8.738 1.00 93.75 85 ASP A C 1
ATOM 647 O O . ASP A 1 85 ? -3.598 -11.174 -9.760 1.00 93.75 85 ASP A O 1
ATOM 651 N N . PRO A 1 86 ? -2.761 -11.691 -7.727 1.00 89.75 86 PRO A N 1
ATOM 652 C CA . PRO A 1 86 ? -3.269 -13.061 -7.715 1.00 89.75 86 PRO A CA 1
ATOM 653 C C . PRO A 1 86 ? -4.779 -13.135 -7.427 1.00 89.75 86 PRO A C 1
ATOM 655 O O . PRO A 1 86 ? -5.354 -14.221 -7.485 1.00 89.75 86 PRO A O 1
ATOM 658 N N . GLY A 1 87 ? -5.423 -12.004 -7.119 1.00 89.38 87 GLY A N 1
ATOM 659 C CA . GLY A 1 87 ? -6.819 -11.930 -6.710 1.00 89.38 87 GLY A CA 1
ATOM 660 C C . GLY A 1 87 ? -7.007 -12.095 -5.195 1.00 89.38 87 GLY A C 1
ATOM 661 O O . GLY A 1 87 ? -6.036 -12.069 -4.431 1.00 89.38 87 GLY A O 1
ATOM 662 N N . PRO A 1 88 ? -8.264 -12.230 -4.734 1.00 88.38 88 PRO A N 1
ATOM 663 C CA . PRO A 1 88 ? -8.589 -12.341 -3.315 1.00 88.38 88 PRO A CA 1
ATOM 664 C C . PRO A 1 88 ? -7.847 -13.492 -2.628 1.00 88.38 88 PRO A C 1
ATOM 666 O O . PRO A 1 88 ? -7.775 -14.609 -3.144 1.00 88.38 88 PRO A O 1
ATOM 669 N N . TRP A 1 89 ? -7.314 -13.233 -1.434 1.00 84.56 89 TRP A N 1
ATOM 670 C CA . TRP A 1 89 ? -6.545 -14.232 -0.696 1.00 84.56 89 TRP A CA 1
ATOM 671 C C . TRP A 1 89 ? -7.431 -15.388 -0.212 1.00 84.56 89 TRP A C 1
ATOM 673 O O . TRP A 1 89 ? -8.386 -15.177 0.537 1.00 84.56 89 TRP A O 1
ATOM 683 N N . SER A 1 90 ? -7.067 -16.617 -0.585 1.00 81.81 90 SER A N 1
ATOM 684 C CA . SER A 1 90 ? -7.854 -17.838 -0.350 1.00 81.81 90 SER A CA 1
ATOM 685 C C . SER A 1 90 ? -7.646 -18.508 1.015 1.00 81.81 90 SER A C 1
ATOM 687 O O . SER A 1 90 ? -8.361 -19.451 1.338 1.00 81.81 90 SER A O 1
ATOM 689 N N . GLY A 1 91 ? -6.676 -18.066 1.823 1.00 72.44 91 GLY A N 1
ATOM 690 C CA . GLY A 1 91 ? -6.382 -18.672 3.132 1.00 72.44 91 GLY A CA 1
ATOM 691 C C . GLY A 1 91 ? -5.272 -19.713 3.148 1.00 72.44 91 GLY A C 1
ATOM 692 O O . GLY A 1 91 ? -4.751 -20.021 4.217 1.00 72.44 91 GLY A O 1
ATOM 693 N N . ILE A 1 92 ? -4.882 -20.225 1.982 1.00 63.38 92 ILE A N 1
ATOM 694 C CA . ILE A 1 92 ? -3.885 -21.286 1.850 1.00 63.38 92 ILE A CA 1
ATOM 695 C C . ILE A 1 92 ? -2.604 -20.655 1.303 1.00 63.38 92 ILE A C 1
ATOM 697 O O . ILE A 1 92 ? -2.570 -20.180 0.170 1.00 63.38 92 ILE A O 1
ATOM 701 N N . GLU A 1 93 ? -1.560 -20.597 2.126 1.00 59.62 93 GLU A N 1
ATOM 702 C CA . GLU A 1 93 ? -0.268 -20.032 1.736 1.00 59.62 93 GLU A CA 1
ATOM 703 C C . GLU A 1 93 ? 0.427 -21.001 0.766 1.00 59.62 93 GLU A C 1
ATOM 705 O O . GLU A 1 93 ? 0.807 -22.108 1.149 1.00 59.62 93 GLU A O 1
ATOM 710 N N . ALA A 1 94 ? 0.555 -20.621 -0.510 1.00 57.50 94 ALA A N 1
ATOM 711 C CA . ALA A 1 94 ? 1.457 -21.324 -1.418 1.00 57.50 94 ALA A CA 1
ATOM 712 C C . ALA A 1 94 ? 2.886 -21.200 -0.856 1.00 57.50 94 ALA A C 1
ATOM 714 O O . ALA A 1 94 ? 3.246 -20.118 -0.382 1.00 57.50 94 ALA A O 1
ATOM 715 N N . PRO A 1 95 ? 3.699 -22.274 -0.865 1.00 50.97 95 PRO A N 1
ATOM 716 C CA . PRO A 1 95 ? 5.024 -22.231 -0.262 1.00 50.97 95 PRO A CA 1
ATOM 717 C C . PRO A 1 95 ? 5.862 -21.104 -0.888 1.00 50.97 95 PRO A C 1
ATOM 719 O O . PRO A 1 95 ? 5.793 -20.901 -2.108 1.00 50.97 95 PRO A O 1
ATOM 722 N N . PRO A 1 96 ? 6.654 -20.367 -0.084 1.00 54.78 96 PRO A N 1
ATOM 723 C CA . PRO A 1 96 ? 7.460 -19.265 -0.587 1.00 54.78 96 PRO A CA 1
ATOM 724 C C . PRO A 1 96 ? 8.389 -19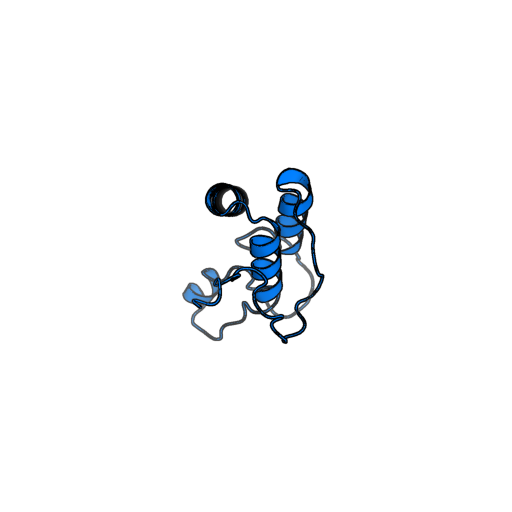.770 -1.691 1.00 54.78 96 PRO A C 1
ATOM 726 O O . PRO A 1 96 ? 9.227 -20.641 -1.471 1.00 54.78 96 PRO A O 1
ATOM 729 N N . SER A 1 97 ? 8.262 -19.211 -2.895 1.00 59.19 97 SER A N 1
ATOM 730 C CA . SER A 1 97 ? 9.049 -19.620 -4.069 1.00 59.19 97 SER A CA 1
ATOM 731 C C . SER A 1 97 ? 10.506 -19.126 -4.041 1.00 59.19 97 SER A C 1
ATOM 733 O O . SER A 1 97 ? 11.175 -19.123 -5.068 1.00 59.19 97 SER A O 1
ATOM 735 N N . TYR A 1 98 ? 11.016 -18.700 -2.881 1.00 63.41 98 TYR A N 1
ATOM 736 C CA . TYR A 1 98 ? 12.334 -18.085 -2.723 1.00 63.41 98 TYR A CA 1
ATOM 737 C C . TYR A 1 98 ? 13.190 -18.799 -1.672 1.00 63.41 98 TYR A C 1
ATOM 739 O O . TYR A 1 98 ? 13.741 -18.178 -0.774 1.00 63.41 98 TYR A O 1
ATOM 747 N N . THR A 1 99 ? 13.377 -20.114 -1.757 1.00 52.06 99 THR A N 1
ATOM 748 C CA . THR A 1 99 ? 14.597 -20.692 -1.168 1.00 52.06 99 THR A CA 1
ATOM 749 C C . THR A 1 99 ? 15.077 -21.890 -1.971 1.00 52.06 99 THR A C 1
ATOM 751 O O . THR A 1 99 ? 14.783 -23.037 -1.657 1.00 52.06 99 THR A O 1
ATOM 754 N N . SER A 1 100 ? 15.875 -21.630 -3.004 1.00 51.03 100 SER A N 1
ATOM 755 C CA . SER A 1 100 ? 16.845 -22.621 -3.461 1.00 51.03 100 SER A CA 1
ATOM 756 C C . SER A 1 100 ? 17.979 -22.661 -2.435 1.00 51.03 100 SER A C 1
ATOM 758 O O . SER A 1 100 ? 18.992 -21.981 -2.598 1.00 51.03 100 SER A O 1
ATOM 760 N N . VAL A 1 101 ? 17.798 -23.410 -1.343 1.00 63.84 101 VAL A N 1
ATOM 761 C CA . VAL A 1 101 ? 18.957 -23.885 -0.578 1.00 63.84 101 VAL A CA 1
ATOM 762 C C . VAL A 1 101 ? 19.652 -24.893 -1.496 1.00 63.84 101 VAL A C 1
ATOM 764 O O . VAL A 1 101 ? 19.004 -25.866 -1.889 1.00 63.84 101 VAL A O 1
ATOM 767 N N . PRO A 1 102 ? 20.917 -24.694 -1.904 1.00 57.22 102 PRO A N 1
ATOM 768 C CA . PRO A 1 102 ? 21.638 -25.761 -2.572 1.00 57.22 102 PRO A CA 1
ATOM 769 C C . PRO A 1 102 ? 21.797 -26.899 -1.562 1.00 57.22 102 PRO A C 1
ATOM 771 O O . PRO A 1 102 ? 22.271 -26.684 -0.447 1.00 57.22 102 PRO A O 1
ATOM 774 N N . ALA A 1 103 ? 21.358 -28.100 -1.934 1.00 56.44 103 ALA A N 1
A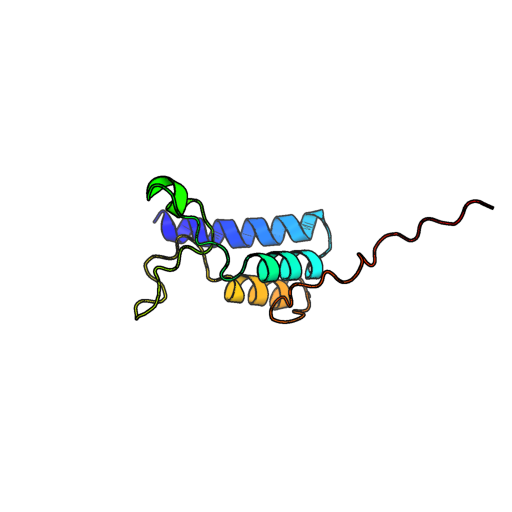TOM 775 C CA . ALA A 1 103 ? 21.638 -29.294 -1.155 1.00 56.44 103 ALA A CA 1
ATOM 776 C C . ALA A 1 103 ? 23.163 -29.437 -1.061 1.00 56.44 103 ALA A C 1
ATOM 778 O O . ALA A 1 103 ? 23.834 -29.608 -2.079 1.00 56.44 103 ALA A O 1
ATOM 779 N N . ALA A 1 104 ? 23.705 -29.294 0.147 1.00 56.31 104 ALA A N 1
ATOM 780 C CA . ALA A 1 104 ? 25.087 -29.646 0.416 1.00 56.31 104 ALA A CA 1
ATOM 781 C C . ALA A 1 104 ? 25.221 -31.157 0.187 1.00 56.31 104 ALA A C 1
ATOM 783 O O . ALA A 1 104 ? 24.566 -31.946 0.873 1.00 56.31 104 ALA A O 1
ATOM 784 N N . GLY A 1 105 ? 25.979 -31.518 -0.848 1.00 56.75 105 GLY A N 1
ATOM 785 C CA . GLY A 1 105 ? 26.498 -32.869 -1.048 1.00 56.75 105 GLY A CA 1
ATOM 786 C C . GLY A 1 105 ? 27.698 -33.145 -0.159 1.00 56.75 105 GLY A C 1
ATOM 787 O O . GLY A 1 105 ? 28.285 -32.168 0.365 1.00 56.75 105 GLY A O 1
#

Secondary structure (DSSP, 8-state):
-HHHHHHHHHHHHHHHHHHHH--HHHHHHHHHHHTT-----S-HHHHTTSTT---SSSS-TTTS-SS--HHHHHHHHHHHH------S--S--PPPS--------

Foldseek 3Di:
DQLVVLAVVVLVVLVVVCVVVVALQVSLVVLLVCAPVLDDPDPPVVSLVGQDNDDPDDDDPPDPRSYPHSVVSNVCSCVPVVYDHPPHDPPDDDPPPPDPPPPDD